Protein AF-A0A1J3I975-F1 (afdb_monomer_lite)

Sequence (99 aa):
HKRCGPGTDAYKKATEKLGHDDDEHYASRSVGECRYIVWVAVYGLGNKILTLASLFLYALLTERIVLVDQRKDLSDLFCEPFPATSWLLPLDFPLTALS

Organism: Noccaea caerulescens (NCBI:txid107243)

Structure (mmCIF, N/CA/C/O backbone):
data_AF-A0A1J3I975-F1
#
_entry.id   AF-A0A1J3I975-F1
#
loop_
_atom_site.group_PDB
_atom_site.id
_atom_site.type_symbol
_atom_site.label_atom_id
_atom_site.label_alt_id
_atom_site.label_comp_id
_atom_site.label_asym_id
_atom_site.label_entity_id
_atom_site.label_seq_id
_atom_site.pdbx_PDB_ins_code
_atom_site.Cartn_x
_atom_site.Cartn_y
_atom_site.Cartn_z
_atom_site.occupancy
_atom_site.B_iso_or_equiv
_atom_site.auth_seq_id
_atom_site.auth_comp_id
_atom_site.auth_asym_id
_atom_site.auth_atom_id
_atom_site.pdbx_PDB_model_num
ATOM 1 N N . HIS A 1 1 ? -8.466 1.650 2.258 1.00 90.38 1 HIS A N 1
ATOM 2 C CA . HIS A 1 1 ? -7.904 0.639 3.180 1.00 90.38 1 HIS A CA 1
ATOM 3 C C . HIS A 1 1 ? -8.944 0.008 4.103 1.00 90.38 1 HIS A C 1
ATOM 5 O O . HIS A 1 1 ? -9.198 -1.164 3.906 1.00 90.38 1 HIS A O 1
ATOM 11 N N . LYS A 1 2 ? -9.624 0.720 5.019 1.00 93.25 2 LYS A N 1
ATOM 12 C CA . LYS A 1 2 ? -10.562 0.114 6.007 1.00 93.25 2 LYS A CA 1
ATOM 13 C C . LYS A 1 2 ? -11.521 -0.975 5.497 1.00 93.25 2 LYS A C 1
ATOM 15 O O . LYS A 1 2 ? -11.633 -2.007 6.137 1.00 93.25 2 LYS A O 1
ATOM 20 N N . ARG A 1 3 ? -12.186 -0.765 4.356 1.00 92.00 3 ARG A N 1
ATOM 21 C CA . ARG A 1 3 ? -13.141 -1.740 3.790 1.00 92.00 3 ARG A CA 1
ATOM 22 C C . ARG A 1 3 ? -12.478 -2.938 3.095 1.00 92.00 3 ARG A C 1
ATOM 24 O O . ARG A 1 3 ? -13.058 -4.009 3.076 1.00 92.00 3 ARG A O 1
ATOM 31 N N . CYS A 1 4 ? -11.310 -2.731 2.491 1.00 93.12 4 CYS A N 1
ATOM 32 C CA . CYS A 1 4 ? -10.711 -3.644 1.507 1.00 93.12 4 CYS A CA 1
ATOM 33 C C . CYS A 1 4 ? -9.323 -4.164 1.913 1.00 93.12 4 CYS A C 1
ATOM 35 O O . CYS A 1 4 ? -8.678 -4.851 1.128 1.00 93.12 4 CYS A O 1
ATOM 37 N N . GLY A 1 5 ? -8.808 -3.761 3.072 1.00 93.06 5 GLY A N 1
ATOM 38 C CA . GLY A 1 5 ? -7.463 -4.102 3.521 1.00 93.06 5 GLY A CA 1
ATOM 39 C C . GLY A 1 5 ? -7.351 -5.563 3.967 1.00 93.06 5 GLY A C 1
ATOM 40 O O . GLY A 1 5 ? -8.377 -6.231 4.137 1.00 93.06 5 GLY A O 1
ATOM 41 N N . PRO A 1 6 ? -6.120 -6.048 4.188 1.00 92.62 6 PRO A N 1
ATOM 42 C CA . PRO A 1 6 ? -5.867 -7.373 4.742 1.00 92.62 6 PRO A CA 1
ATOM 43 C C . PRO A 1 6 ? -6.735 -7.667 5.974 1.00 92.62 6 PRO A C 1
ATOM 45 O O . PRO A 1 6 ? -6.967 -6.790 6.807 1.00 92.62 6 PRO A O 1
ATOM 48 N N . GLY A 1 7 ? -7.241 -8.898 6.069 1.00 90.06 7 GLY A N 1
ATOM 49 C CA . GLY A 1 7 ? -8.093 -9.359 7.174 1.00 90.06 7 GLY A CA 1
ATOM 50 C C . GLY A 1 7 ? -9.594 -9.064 7.030 1.00 90.06 7 GLY A C 1
ATOM 51 O O . GLY A 1 7 ? -10.390 -9.655 7.757 1.00 90.06 7 GLY A O 1
ATOM 52 N N . THR A 1 8 ? -10.005 -8.217 6.081 1.00 92.31 8 THR A N 1
ATOM 53 C CA . THR A 1 8 ? -11.429 -7.926 5.819 1.00 92.31 8 THR A CA 1
ATOM 54 C C . THR A 1 8 ? -12.108 -9.011 4.978 1.00 92.31 8 THR A C 1
ATOM 56 O O . THR A 1 8 ? -11.456 -9.698 4.191 1.00 92.31 8 THR A O 1
ATOM 59 N N . ASP A 1 9 ? -13.434 -9.129 5.073 1.00 90.94 9 ASP A N 1
ATOM 60 C CA . ASP A 1 9 ? -14.206 -10.067 4.241 1.00 90.94 9 ASP A CA 1
ATOM 61 C C . ASP A 1 9 ? -14.125 -9.721 2.750 1.00 90.94 9 ASP A C 1
ATOM 63 O O . ASP A 1 9 ? -14.048 -10.605 1.899 1.00 90.94 9 ASP A O 1
ATOM 67 N N . ALA A 1 10 ? -14.074 -8.425 2.426 1.00 89.69 10 ALA A N 1
ATOM 68 C CA . ALA A 1 10 ? -13.907 -7.971 1.051 1.00 89.69 10 ALA A CA 1
ATOM 69 C C . ALA A 1 10 ? -12.537 -8.370 0.479 1.00 89.69 10 ALA A C 1
ATOM 71 O O . ALA A 1 10 ? -12.460 -8.758 -0.685 1.00 89.69 10 ALA A O 1
ATOM 72 N N . TYR A 1 11 ? -11.479 -8.322 1.297 1.00 89.81 11 TYR A N 1
ATOM 73 C CA . TYR A 1 11 ? -10.158 -8.818 0.914 1.00 89.81 11 TYR A CA 1
ATOM 74 C C . TYR A 1 11 ? -10.175 -10.324 0.661 1.00 89.81 11 TYR A C 1
ATOM 76 O O . TYR A 1 11 ? -9.773 -10.741 -0.419 1.00 89.81 11 TYR A O 1
ATOM 84 N N . LYS A 1 12 ? -10.712 -11.123 1.594 1.00 88.25 12 LYS A N 1
ATOM 85 C CA . LYS A 1 12 ? -10.806 -12.587 1.441 1.00 88.25 12 LYS A CA 1
ATOM 86 C C . LYS A 1 12 ? -11.537 -12.972 0.154 1.00 88.25 12 LYS A C 1
ATOM 88 O O . LYS A 1 12 ? -11.002 -13.715 -0.658 1.00 88.25 12 LYS A O 1
ATOM 93 N N . LYS A 1 13 ? -12.702 -12.367 -0.096 1.00 86.62 13 LYS A N 1
ATOM 94 C CA . LYS A 1 13 ? -13.489 -12.607 -1.314 1.00 86.62 13 LYS A CA 1
ATOM 95 C C . LYS A 1 13 ? -12.739 -12.236 -2.597 1.00 86.62 13 LYS A C 1
ATOM 97 O O . LYS A 1 13 ? -12.915 -12.885 -3.625 1.00 86.62 13 LYS A O 1
ATOM 102 N N . ALA A 1 14 ? -11.939 -11.170 -2.561 1.00 84.62 14 ALA A N 1
ATOM 103 C CA . ALA A 1 14 ? -11.148 -10.744 -3.711 1.00 84.62 14 ALA A CA 1
ATOM 104 C C . ALA A 1 14 ? -9.944 -11.665 -3.969 1.00 84.62 14 ALA A C 1
ATOM 106 O O . ALA A 1 14 ? -9.543 -11.823 -5.121 1.00 84.62 14 ALA A O 1
ATOM 107 N N . THR A 1 15 ? -9.371 -12.272 -2.926 1.00 81.25 15 THR A N 1
ATOM 108 C CA . THR A 1 15 ? -8.191 -13.139 -3.043 1.00 81.25 15 THR A CA 1
ATOM 109 C C . THR A 1 15 ? -8.510 -14.623 -3.201 1.00 81.25 15 THR A C 1
ATOM 111 O O . THR A 1 15 ? -7.664 -15.343 -3.720 1.00 81.25 15 THR A O 1
ATOM 114 N N . GLU A 1 16 ? -9.721 -15.076 -2.859 1.00 79.50 16 GLU A N 1
ATOM 115 C CA . GLU A 1 16 ? -10.206 -16.463 -3.025 1.00 79.50 16 GLU A CA 1
ATOM 116 C C . GLU A 1 16 ? -9.976 -17.042 -4.431 1.00 79.50 16 GLU A C 1
ATOM 118 O O . GLU A 1 16 ? -9.798 -18.247 -4.586 1.00 79.50 16 GLU A O 1
ATOM 123 N N . LYS A 1 17 ? -9.988 -16.188 -5.460 1.00 68.56 17 LYS A N 1
ATOM 124 C CA . LYS A 1 17 ? -9.878 -16.592 -6.871 1.00 68.56 17 LYS A CA 1
ATOM 125 C C . LYS A 1 17 ? -8.496 -16.362 -7.481 1.00 68.56 17 LYS A C 1
ATOM 127 O O . LYS A 1 17 ? -8.290 -16.663 -8.652 1.00 68.56 17 LYS A O 1
ATOM 132 N N . LEU A 1 18 ? -7.553 -15.808 -6.721 1.00 71.94 18 LEU A N 1
ATOM 133 C CA . LEU A 1 18 ? -6.189 -15.596 -7.196 1.00 71.94 18 LEU A CA 1
ATOM 134 C C . LEU A 1 18 ? -5.445 -16.940 -7.172 1.00 71.94 18 LEU A C 1
ATOM 136 O O . LEU A 1 18 ? -5.170 -17.462 -6.096 1.00 71.94 18 LEU A O 1
ATOM 140 N N . GLY A 1 19 ? -5.132 -17.491 -8.349 1.00 57.00 19 GLY A N 1
ATOM 141 C CA . GLY A 1 19 ? -4.363 -18.737 -8.496 1.00 57.00 19 GLY A CA 1
ATOM 142 C C . GLY A 1 19 ? -5.128 -19.948 -9.048 1.00 57.00 19 GLY A C 1
ATOM 143 O O . GLY A 1 19 ? -4.569 -21.038 -9.054 1.00 57.00 19 GLY A O 1
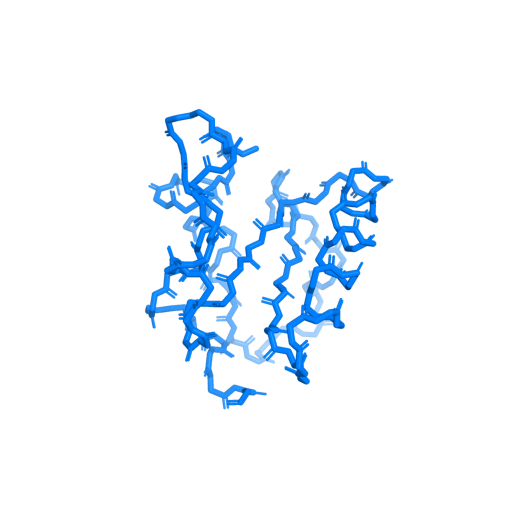ATOM 144 N N . HIS A 1 20 ? -6.376 -19.785 -9.505 1.00 59.12 20 HIS A N 1
ATOM 145 C CA . HIS A 1 20 ? -7.041 -20.779 -10.360 1.00 59.12 20 HIS A CA 1
ATOM 146 C C . HIS A 1 20 ? -6.924 -20.340 -11.828 1.00 59.12 20 HIS A C 1
ATOM 148 O O . HIS A 1 20 ? -7.473 -19.303 -12.198 1.00 59.12 20 HIS A O 1
ATOM 154 N N . ASP A 1 21 ? -6.216 -21.126 -12.642 1.00 53.53 21 ASP A N 1
ATOM 155 C CA . ASP A 1 21 ? -5.966 -20.870 -14.074 1.00 53.53 21 ASP A CA 1
ATOM 156 C C . ASP A 1 21 ? -7.190 -21.153 -14.981 1.00 53.53 21 ASP A C 1
ATOM 158 O O . ASP A 1 21 ? -7.154 -20.875 -16.176 1.00 53.53 21 ASP A O 1
ATOM 162 N N . ASP A 1 22 ? -8.296 -21.665 -14.431 1.00 50.66 22 ASP A N 1
ATOM 163 C CA . ASP A 1 22 ? -9.373 -22.308 -15.207 1.00 50.66 22 ASP A CA 1
ATOM 164 C C . ASP A 1 22 ? -10.474 -21.384 -15.771 1.00 50.66 22 ASP A C 1
ATOM 166 O O . ASP A 1 22 ? -11.499 -21.869 -16.244 1.00 50.66 22 ASP A O 1
ATOM 170 N N . ASP A 1 23 ? -10.316 -20.060 -15.772 1.00 47.59 23 ASP A N 1
ATOM 171 C CA . ASP A 1 23 ? -11.346 -19.175 -16.340 1.00 47.59 23 ASP A CA 1
ATOM 172 C C . ASP A 1 23 ? -10.726 -17.961 -17.048 1.00 47.59 23 ASP A C 1
ATOM 174 O O . ASP A 1 23 ? -10.436 -16.917 -16.452 1.00 47.59 23 ASP A O 1
ATOM 178 N N . GLU A 1 24 ? -10.621 -18.069 -18.375 1.00 48.62 24 GLU A N 1
ATOM 179 C CA . GLU A 1 24 ? -10.166 -17.040 -19.330 1.00 48.62 24 GLU A CA 1
ATOM 180 C C . GLU A 1 24 ? -10.991 -15.728 -19.311 1.00 48.62 24 GLU A C 1
ATOM 182 O O . GLU A 1 24 ? -10.747 -14.812 -20.095 1.00 48.62 24 GLU A O 1
ATOM 187 N N . HIS A 1 25 ? -11.967 -15.584 -18.409 1.00 45.75 25 HIS A N 1
ATOM 188 C CA . HIS A 1 25 ? -12.938 -14.486 -18.393 1.00 45.75 25 HIS A CA 1
ATOM 189 C C . HIS A 1 25 ? -12.979 -13.656 -17.093 1.00 45.75 25 HIS A C 1
ATOM 191 O O . HIS A 1 25 ? -13.931 -12.899 -16.872 1.00 45.75 25 HIS A O 1
ATOM 197 N N . TYR A 1 26 ? -11.964 -13.736 -16.224 1.00 50.88 26 TYR A N 1
ATOM 198 C CA . TYR A 1 26 ? -11.980 -13.011 -14.940 1.00 50.88 26 TYR A CA 1
ATOM 199 C C . TYR A 1 26 ? -11.524 -11.551 -14.984 1.00 50.88 26 TYR A C 1
ATOM 201 O O . TYR A 1 26 ? -11.953 -10.771 -14.136 1.00 50.88 26 TYR A O 1
ATOM 209 N N . ALA A 1 27 ? -10.744 -11.126 -15.983 1.00 47.16 27 ALA A N 1
ATOM 210 C CA . ALA A 1 27 ? -10.359 -9.714 -16.108 1.00 47.16 27 ALA A CA 1
ATOM 211 C C . ALA A 1 27 ? -11.562 -8.784 -16.392 1.00 47.16 27 ALA A C 1
ATOM 213 O O . ALA A 1 27 ? -11.475 -7.577 -16.170 1.00 47.16 27 ALA A O 1
ATOM 214 N N . SER A 1 28 ? -12.689 -9.339 -16.866 1.00 43.94 28 SER A N 1
ATOM 215 C CA . SER A 1 28 ? -13.882 -8.585 -17.282 1.00 43.94 28 SER A CA 1
ATOM 216 C C . SER A 1 28 ? -15.037 -8.618 -16.277 1.00 43.94 28 SER A C 1
ATOM 218 O O . SER A 1 28 ? -15.982 -7.838 -16.418 1.00 43.94 28 SER A O 1
ATOM 220 N N . ARG A 1 29 ? -15.004 -9.492 -15.266 1.00 46.22 29 ARG A N 1
ATOM 221 C CA . ARG A 1 29 ? -15.970 -9.435 -14.170 1.00 46.22 29 ARG A CA 1
ATOM 222 C C . ARG A 1 29 ? -15.287 -8.725 -13.020 1.00 46.22 29 ARG A C 1
ATOM 224 O O . ARG A 1 29 ? -14.355 -9.253 -12.430 1.00 46.22 29 ARG A O 1
ATOM 231 N N . SER A 1 30 ? -15.773 -7.538 -12.685 1.00 49.97 30 SER A N 1
ATOM 232 C CA . SER A 1 30 ? -15.498 -6.837 -11.432 1.00 49.97 30 SER A CA 1
ATOM 233 C C . SER A 1 30 ? -15.974 -7.679 -10.234 1.00 49.97 30 SER A C 1
ATOM 235 O O . SER A 1 30 ? -16.952 -7.344 -9.563 1.00 49.97 30 SER A O 1
ATOM 237 N N . VAL A 1 31 ? -15.358 -8.840 -10.003 1.00 47.91 31 VAL A N 1
ATOM 238 C CA . VAL A 1 31 ? -15.668 -9.733 -8.890 1.00 47.91 31 VAL A CA 1
ATOM 239 C C . VAL A 1 31 ? -14.983 -9.148 -7.665 1.00 47.91 31 VAL A C 1
ATOM 241 O O . VAL A 1 31 ? -13.902 -9.559 -7.269 1.00 47.91 31 VAL A O 1
ATOM 244 N N . GLY A 1 32 ? -15.621 -8.122 -7.106 1.00 57.34 32 GLY A N 1
ATOM 245 C CA . GLY A 1 32 ? -15.190 -7.434 -5.897 1.00 57.34 32 GLY A CA 1
ATOM 246 C C . GLY A 1 32 ? -15.164 -5.919 -6.069 1.00 57.34 32 GLY A C 1
ATOM 247 O O . GLY A 1 32 ? -14.611 -5.391 -7.027 1.00 57.34 32 GLY A O 1
ATOM 248 N N . GLU A 1 33 ? -15.724 -5.203 -5.094 1.00 74.25 33 GLU A N 1
ATOM 249 C CA . GLU A 1 33 ? -15.646 -3.736 -4.987 1.00 74.25 33 GLU A CA 1
ATOM 250 C C . GLU A 1 33 ? -14.207 -3.217 -4.785 1.00 74.25 33 GLU A C 1
ATOM 252 O O . GLU A 1 33 ? -13.976 -2.008 -4.758 1.00 74.25 33 GLU A O 1
ATOM 257 N N . CYS A 1 34 ? -13.239 -4.115 -4.589 1.00 87.94 34 CYS A N 1
ATOM 258 C CA . CYS A 1 34 ? -11.878 -3.799 -4.194 1.00 87.94 34 CYS A CA 1
ATOM 259 C C . CYS A 1 34 ? -10.896 -4.172 -5.309 1.00 87.94 34 CYS A C 1
ATOM 261 O O . CYS A 1 34 ? -10.811 -5.324 -5.727 1.00 87.94 34 CYS A O 1
ATOM 263 N N . ARG A 1 35 ? -10.131 -3.181 -5.769 1.00 89.38 35 ARG A N 1
ATOM 264 C CA . ARG A 1 35 ? -9.037 -3.345 -6.730 1.00 89.38 35 ARG A CA 1
ATOM 265 C C . ARG A 1 35 ? -7.712 -3.190 -5.988 1.00 89.38 35 ARG A C 1
ATOM 267 O O . ARG A 1 35 ? -7.615 -2.363 -5.083 1.00 89.38 35 ARG A O 1
ATOM 274 N N . TYR A 1 36 ? -6.697 -3.953 -6.377 1.00 90.62 36 TYR A N 1
ATOM 275 C CA . TYR A 1 36 ? -5.419 -4.018 -5.662 1.00 90.62 36 TYR A CA 1
ATOM 276 C C . TYR A 1 36 ? -4.236 -3.727 -6.590 1.00 90.62 36 TYR A C 1
ATOM 278 O O . TYR A 1 36 ? -4.316 -3.933 -7.806 1.00 90.62 36 TYR A O 1
ATOM 286 N N . ILE A 1 37 ? -3.148 -3.235 -6.001 1.00 92.19 37 ILE A N 1
ATOM 287 C CA . ILE A 1 37 ? -1.797 -3.249 -6.564 1.00 92.19 37 ILE A CA 1
ATOM 288 C C . ILE A 1 37 ? -0.879 -3.813 -5.490 1.00 92.19 37 ILE A C 1
ATOM 290 O O . ILE A 1 37 ? -0.885 -3.331 -4.358 1.00 92.19 37 ILE A O 1
ATOM 294 N N . VAL A 1 38 ? -0.075 -4.803 -5.860 1.00 90.69 38 VAL A N 1
ATOM 295 C CA . VAL A 1 38 ? 0.991 -5.321 -5.005 1.00 90.69 38 VAL A CA 1
ATOM 296 C C . VAL A 1 38 ? 2.296 -4.651 -5.418 1.00 90.69 38 VAL A C 1
ATOM 298 O O . VAL A 1 38 ? 2.661 -4.674 -6.592 1.00 90.69 38 VAL A O 1
ATOM 301 N N . TRP A 1 39 ? 2.982 -4.033 -4.464 1.00 90.56 39 TRP A N 1
ATOM 302 C CA . TRP A 1 39 ? 4.312 -3.480 -4.659 1.00 90.56 39 TRP A CA 1
ATOM 303 C C . TRP A 1 39 ? 5.359 -4.405 -4.048 1.00 90.56 39 TRP A C 1
ATOM 305 O O . TRP A 1 39 ? 5.280 -4.762 -2.871 1.00 90.56 39 TRP A O 1
ATOM 315 N N . VAL A 1 40 ? 6.349 -4.765 -4.860 1.00 86.81 40 VAL A N 1
ATOM 316 C CA . VAL A 1 40 ? 7.484 -5.599 -4.466 1.00 86.81 40 VAL A CA 1
ATOM 317 C C . VAL A 1 40 ? 8.724 -4.720 -4.404 1.00 86.81 40 VAL A C 1
ATOM 319 O O . VAL A 1 40 ? 9.055 -4.022 -5.366 1.00 86.81 40 VAL A O 1
ATOM 322 N N . ALA A 1 41 ? 9.418 -4.749 -3.268 1.00 79.38 41 ALA A N 1
ATOM 323 C CA . ALA A 1 41 ? 10.623 -3.956 -3.077 1.00 79.38 41 ALA A CA 1
ATOM 324 C C . ALA A 1 41 ? 11.772 -4.505 -3.932 1.00 79.38 41 ALA A C 1
ATOM 326 O O . ALA A 1 41 ? 12.393 -5.518 -3.604 1.00 79.38 41 ALA A O 1
ATOM 327 N N . VAL A 1 42 ? 12.102 -3.783 -4.995 1.00 73.75 42 VAL A N 1
ATOM 328 C CA . VAL A 1 42 ? 13.260 -4.049 -5.851 1.00 73.75 42 VAL A CA 1
ATOM 329 C C . VAL A 1 42 ? 14.304 -2.940 -5.692 1.00 73.75 42 VAL A C 1
ATOM 331 O O . VAL A 1 42 ? 13.968 -1.789 -5.414 1.00 73.75 42 VAL A O 1
ATOM 334 N N . TYR A 1 43 ? 15.580 -3.286 -5.883 1.00 78.75 43 TYR A N 1
ATOM 335 C CA . TYR A 1 43 ? 16.728 -2.366 -5.815 1.00 78.75 43 TYR A CA 1
ATOM 336 C C . TYR A 1 43 ? 17.008 -1.757 -4.419 1.00 78.75 43 TYR A C 1
ATOM 338 O O . TYR A 1 43 ? 16.515 -2.226 -3.393 1.00 78.75 43 TYR A O 1
ATOM 346 N N . GLY A 1 44 ? 17.889 -0.747 -4.375 1.00 83.19 44 GLY A N 1
ATOM 347 C CA . GLY A 1 44 ? 18.305 -0.048 -3.153 1.00 83.19 44 GLY A CA 1
ATOM 348 C C . GLY A 1 44 ? 17.259 0.926 -2.591 1.00 83.19 44 GLY A C 1
ATOM 349 O O . GLY A 1 44 ? 16.270 1.251 -3.244 1.00 83.19 44 GLY A O 1
ATOM 350 N N . LEU A 1 45 ? 17.497 1.428 -1.373 1.00 81.75 45 LEU A N 1
ATOM 351 C CA . LEU A 1 45 ? 16.516 2.189 -0.584 1.00 81.75 45 LEU A CA 1
ATOM 352 C C . LEU A 1 45 ? 15.953 3.441 -1.280 1.00 81.75 45 LEU A C 1
ATOM 354 O O . LEU A 1 45 ? 14.747 3.671 -1.234 1.00 81.75 45 LEU A O 1
ATOM 358 N N . GLY A 1 46 ? 16.791 4.232 -1.956 1.00 84.94 46 GLY A N 1
ATOM 359 C CA . GLY A 1 46 ? 16.318 5.421 -2.678 1.00 84.94 46 GLY A CA 1
ATOM 360 C C . GLY A 1 46 ? 15.290 5.077 -3.761 1.00 84.94 46 GLY A C 1
ATOM 361 O O . GLY A 1 46 ? 14.239 5.711 -3.851 1.00 84.94 46 GLY A O 1
ATOM 362 N N . ASN A 1 47 ? 15.540 4.000 -4.512 1.00 87.81 47 ASN A N 1
ATOM 363 C CA . ASN A 1 47 ? 14.603 3.501 -5.519 1.00 87.81 47 ASN A CA 1
ATOM 364 C C . ASN A 1 47 ? 13.340 2.938 -4.867 1.00 87.81 47 ASN A C 1
ATOM 366 O O . ASN A 1 47 ? 12.249 3.147 -5.391 1.00 87.81 47 ASN A O 1
ATOM 370 N N . LYS A 1 48 ? 13.458 2.276 -3.709 1.00 86.75 48 LYS A N 1
ATOM 371 C CA . LYS A 1 48 ? 12.296 1.796 -2.952 1.00 86.75 48 LYS A CA 1
ATOM 372 C C . LYS A 1 48 ? 11.362 2.949 -2.565 1.00 86.75 48 LYS A C 1
ATOM 374 O O . LYS A 1 48 ? 10.175 2.873 -2.852 1.00 86.75 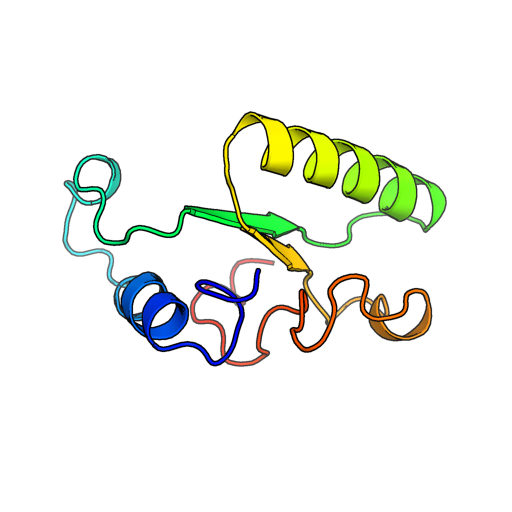48 LYS A O 1
ATOM 379 N N . ILE A 1 49 ? 11.889 4.038 -1.995 1.00 87.75 49 ILE A N 1
ATOM 380 C CA . ILE A 1 49 ? 11.083 5.213 -1.607 1.00 87.75 49 ILE A CA 1
ATOM 381 C C . ILE A 1 49 ? 10.416 5.846 -2.829 1.00 87.75 49 ILE A C 1
ATOM 383 O O . ILE A 1 49 ? 9.211 6.094 -2.815 1.00 87.75 49 ILE A O 1
ATOM 387 N N . LEU A 1 50 ? 11.188 6.085 -3.894 1.00 90.75 50 LEU A N 1
ATOM 388 C CA . LEU A 1 50 ? 10.678 6.733 -5.099 1.00 90.75 50 LEU A CA 1
ATOM 389 C C . LEU A 1 50 ? 9.575 5.898 -5.759 1.00 90.75 50 LEU A C 1
ATOM 391 O O . LEU A 1 50 ? 8.503 6.416 -6.058 1.00 90.75 50 LEU A O 1
ATOM 395 N N . THR A 1 51 ? 9.816 4.599 -5.944 1.00 91.25 51 THR A N 1
ATOM 396 C CA . THR A 1 51 ? 8.850 3.703 -6.593 1.00 91.25 51 THR A CA 1
ATOM 397 C C . THR A 1 51 ? 7.597 3.505 -5.749 1.00 91.25 51 THR A C 1
ATOM 399 O O . THR A 1 51 ? 6.501 3.522 -6.304 1.00 91.25 51 THR A O 1
ATOM 402 N N . LEU A 1 52 ? 7.729 3.397 -4.424 1.00 90.44 52 LEU A N 1
ATOM 403 C CA . LEU A 1 52 ? 6.587 3.317 -3.519 1.00 90.44 52 LEU A CA 1
ATOM 404 C C . LEU A 1 52 ? 5.738 4.594 -3.565 1.00 90.44 52 LEU A C 1
ATOM 406 O O . LEU A 1 52 ? 4.517 4.507 -3.663 1.00 90.44 52 LEU A O 1
ATOM 410 N N . ALA A 1 53 ? 6.365 5.776 -3.561 1.00 92.44 53 ALA A N 1
ATOM 411 C CA . ALA A 1 53 ? 5.656 7.050 -3.678 1.00 92.44 53 ALA A CA 1
ATOM 412 C C . ALA A 1 53 ? 4.932 7.185 -5.030 1.00 92.44 53 ALA A C 1
ATOM 414 O O . ALA A 1 53 ? 3.758 7.559 -5.072 1.00 92.44 53 ALA A O 1
ATOM 415 N N . SER A 1 54 ? 5.596 6.830 -6.136 1.00 95.06 54 SER A N 1
ATOM 416 C CA . SER A 1 54 ? 4.982 6.823 -7.469 1.00 95.06 54 SER A CA 1
ATOM 417 C C . SER A 1 54 ? 3.814 5.839 -7.565 1.00 95.06 54 SER A C 1
ATOM 419 O O . SER A 1 54 ? 2.765 6.177 -8.113 1.00 95.06 54 SER A O 1
ATOM 421 N N . LEU A 1 55 ? 3.960 4.636 -7.004 1.00 94.44 55 LEU A N 1
ATOM 422 C CA . LEU A 1 55 ? 2.904 3.628 -6.995 1.00 94.44 55 LEU A CA 1
ATOM 423 C C . LEU A 1 55 ? 1.730 4.044 -6.114 1.00 94.44 55 LEU A C 1
ATOM 425 O O . LEU A 1 55 ? 0.584 3.824 -6.497 1.00 94.44 55 LEU A O 1
ATOM 429 N N . PHE A 1 56 ? 1.992 4.678 -4.971 1.00 93.31 56 PHE A N 1
ATOM 430 C CA . PHE A 1 56 ? 0.940 5.214 -4.117 1.00 93.31 56 PHE A CA 1
ATOM 431 C C . PHE A 1 56 ? 0.114 6.274 -4.856 1.00 93.31 56 PHE A C 1
ATOM 433 O O . PHE A 1 56 ? -1.113 6.193 -4.864 1.00 93.31 56 PHE A O 1
ATOM 440 N N . LEU A 1 57 ? 0.767 7.201 -5.566 1.00 96.69 57 LEU A N 1
ATOM 441 C CA . LEU A 1 57 ? 0.075 8.168 -6.422 1.00 96.69 57 LEU A CA 1
ATOM 442 C C . LEU A 1 57 ? -0.767 7.471 -7.503 1.00 96.69 57 LEU A C 1
ATOM 444 O O . LEU A 1 57 ? -1.936 7.802 -7.691 1.00 96.69 57 LEU A O 1
ATOM 448 N N . TYR A 1 58 ? -0.204 6.475 -8.185 1.00 96.31 58 TYR A N 1
ATOM 449 C CA . TYR A 1 58 ? -0.929 5.711 -9.199 1.00 96.31 58 TYR A CA 1
ATOM 450 C C . TYR A 1 58 ? -2.140 4.955 -8.621 1.00 96.31 58 TYR A C 1
ATOM 452 O O . TYR A 1 58 ? -3.204 4.905 -9.241 1.00 96.31 58 TYR A O 1
ATOM 460 N N . ALA A 1 59 ? -2.020 4.410 -7.411 1.00 95.44 59 ALA A N 1
ATOM 461 C CA . ALA A 1 59 ? -3.107 3.731 -6.719 1.00 95.44 59 ALA A CA 1
ATOM 462 C C . ALA A 1 59 ? -4.252 4.689 -6.358 1.00 95.44 59 ALA A C 1
ATOM 464 O O . ALA A 1 59 ? -5.416 4.324 -6.515 1.00 95.44 59 ALA A O 1
ATOM 465 N N . LEU A 1 60 ? -3.940 5.928 -5.958 1.00 94.25 60 LEU A N 1
ATOM 466 C CA . LEU A 1 60 ? -4.949 6.971 -5.742 1.00 94.25 60 LEU A CA 1
ATOM 467 C C . LEU A 1 60 ? -5.698 7.304 -7.038 1.00 94.25 60 LEU A C 1
ATOM 469 O O . LEU A 1 60 ? -6.924 7.366 -7.034 1.00 94.25 60 LEU A O 1
ATOM 473 N N . LEU A 1 61 ? -4.973 7.459 -8.149 1.00 96.19 61 LEU A N 1
ATOM 474 C CA . LEU A 1 61 ? -5.550 7.789 -9.459 1.00 96.19 61 LEU A CA 1
ATOM 475 C C . LEU A 1 61 ? -6.400 6.660 -10.058 1.00 96.19 61 LEU A C 1
ATOM 477 O O . LEU A 1 61 ? -7.249 6.915 -10.906 1.00 96.19 61 LEU A O 1
ATOM 481 N N . THR A 1 62 ? -6.165 5.414 -9.642 1.00 93.38 62 THR A N 1
ATOM 482 C CA . THR A 1 62 ? -6.848 4.226 -10.182 1.00 93.38 62 THR A CA 1
ATOM 483 C C . THR A 1 62 ? -7.784 3.546 -9.185 1.00 93.38 62 THR A C 1
ATOM 485 O O . THR A 1 62 ? -8.328 2.481 -9.490 1.00 93.38 62 THR A O 1
ATOM 488 N N . GLU A 1 63 ? -7.983 4.157 -8.012 1.00 92.06 63 GLU A N 1
ATOM 489 C CA . GLU A 1 63 ? -8.812 3.650 -6.914 1.00 92.06 63 GLU A CA 1
ATOM 490 C C . GLU A 1 63 ? -8.428 2.229 -6.472 1.00 92.06 63 GLU A C 1
ATOM 492 O O . GLU A 1 63 ? -9.270 1.337 -6.322 1.00 92.06 63 GLU A O 1
ATOM 497 N N . ARG A 1 64 ? -7.128 2.000 -6.280 1.00 93.56 64 ARG A N 1
ATOM 498 C CA . ARG A 1 64 ? -6.587 0.701 -5.872 1.00 93.56 64 ARG A CA 1
ATOM 499 C C . ARG A 1 64 ? -6.016 0.746 -4.461 1.00 93.56 64 ARG A C 1
ATOM 501 O O . ARG A 1 64 ? -5.488 1.753 -4.003 1.00 93.56 64 ARG A O 1
ATOM 508 N N . ILE A 1 65 ? -6.117 -0.379 -3.768 1.00 93.62 65 ILE A N 1
ATOM 509 C CA . ILE A 1 65 ?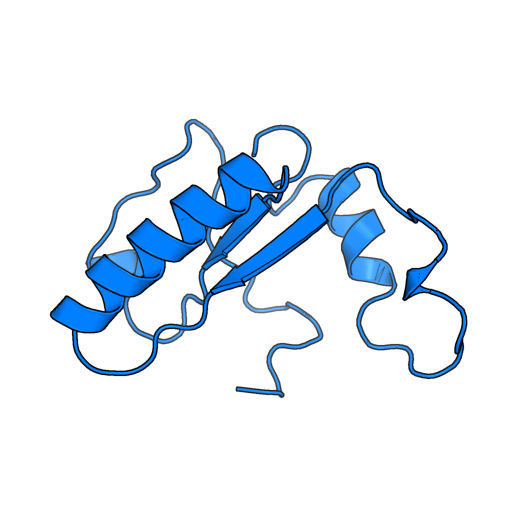 -5.486 -0.617 -2.473 1.00 93.62 65 ILE A CA 1
ATOM 510 C C . ILE A 1 65 ? -4.040 -1.043 -2.712 1.00 93.62 65 ILE A C 1
ATOM 512 O O . ILE A 1 65 ? -3.792 -1.961 -3.495 1.00 93.62 65 ILE A O 1
ATOM 516 N N . VAL A 1 66 ? -3.100 -0.389 -2.032 1.00 93.88 66 VAL A N 1
ATOM 517 C CA . VAL A 1 66 ? -1.680 -0.748 -2.088 1.00 93.88 66 VAL A CA 1
ATOM 518 C C . VAL A 1 66 ? -1.408 -1.838 -1.066 1.00 93.88 66 VAL A C 1
ATOM 520 O O . VAL A 1 66 ? -1.751 -1.685 0.105 1.00 93.88 66 VAL A O 1
ATOM 523 N N . LEU A 1 67 ? -0.789 -2.927 -1.508 1.00 92.94 67 LEU A N 1
ATOM 524 C CA . LEU A 1 67 ? -0.266 -3.975 -0.643 1.00 92.94 67 LEU A CA 1
ATOM 525 C C . LEU A 1 67 ? 1.246 -4.062 -0.829 1.00 92.94 67 LEU A C 1
ATOM 527 O O . LEU A 1 67 ? 1.727 -4.085 -1.959 1.00 92.94 67 LEU A O 1
ATOM 531 N N . VAL A 1 68 ? 1.988 -4.091 0.269 1.00 90.81 68 VAL A N 1
ATOM 532 C CA . VAL A 1 68 ? 3.450 -4.038 0.287 1.00 90.81 68 VAL A CA 1
ATOM 533 C C . VAL A 1 68 ? 4.006 -5.401 0.668 1.00 90.81 68 VAL A C 1
ATOM 535 O O . VAL A 1 68 ? 3.672 -5.928 1.728 1.00 90.81 68 VAL A O 1
ATOM 538 N N . ASP A 1 69 ? 4.863 -5.966 -0.181 1.00 87.12 69 ASP A N 1
ATOM 539 C CA . ASP A 1 69 ? 5.584 -7.196 0.146 1.00 87.12 69 ASP A CA 1
ATOM 540 C C . ASP A 1 69 ? 6.523 -6.982 1.347 1.00 87.12 69 ASP A C 1
ATOM 542 O O . ASP A 1 69 ? 7.384 -6.100 1.348 1.00 87.12 69 ASP A O 1
ATOM 546 N N . GLN A 1 70 ? 6.351 -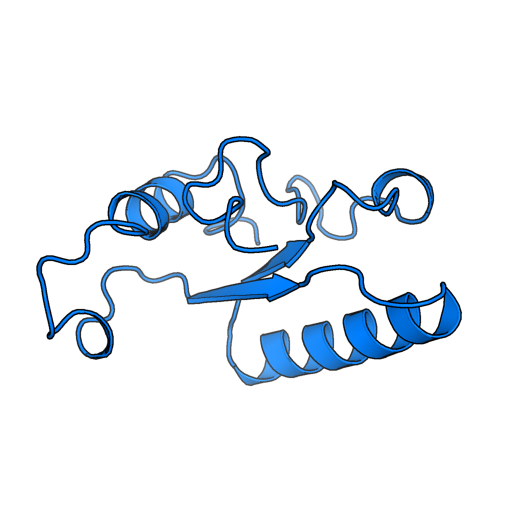7.812 2.376 1.00 80.19 70 GLN A N 1
ATOM 547 C CA . GLN A 1 70 ? 7.061 -7.715 3.652 1.00 80.19 70 GLN A CA 1
ATOM 548 C C . GLN A 1 70 ? 8.459 -8.346 3.621 1.00 80.19 70 GLN A C 1
ATOM 550 O O . GLN A 1 70 ? 9.257 -8.104 4.519 1.00 80.19 70 GLN A O 1
ATOM 555 N N . ARG A 1 71 ? 8.795 -9.144 2.599 1.00 72.75 71 ARG A N 1
ATOM 556 C CA . ARG A 1 71 ? 9.997 -10.007 2.576 1.00 72.75 71 ARG A CA 1
ATOM 557 C C . ARG A 1 71 ? 11.340 -9.276 2.430 1.00 72.75 71 ARG A C 1
ATOM 559 O O . ARG A 1 71 ? 12.382 -9.924 2.363 1.00 72.75 71 ARG A O 1
ATOM 566 N N . LYS A 1 72 ? 11.338 -7.947 2.297 1.00 68.06 72 LYS A N 1
ATOM 567 C CA . LYS A 1 72 ? 12.523 -7.126 1.970 1.00 68.06 72 LYS A CA 1
ATOM 568 C C . LYS A 1 72 ? 12.799 -6.019 2.998 1.00 68.06 72 LYS A C 1
ATOM 570 O O . LYS A 1 72 ? 13.268 -4.941 2.606 1.00 68.06 72 LYS A O 1
ATOM 575 N N . ASP A 1 73 ? 12.484 -6.296 4.264 1.00 66.12 73 ASP A N 1
ATOM 576 C CA . ASP A 1 73 ? 12.749 -5.465 5.453 1.00 66.12 73 ASP A CA 1
ATOM 577 C C . ASP A 1 73 ? 12.100 -4.072 5.409 1.00 66.12 73 ASP A C 1
ATOM 579 O O . ASP A 1 73 ? 12.612 -3.092 5.943 1.00 66.12 73 ASP A O 1
ATOM 583 N N . LEU A 1 74 ? 10.956 -3.946 4.732 1.00 67.62 74 LEU A N 1
ATOM 584 C CA . LEU A 1 74 ? 10.238 -2.670 4.642 1.00 67.62 74 LEU A CA 1
ATOM 585 C C . LEU A 1 74 ? 9.499 -2.305 5.928 1.00 67.62 74 LEU A C 1
ATOM 587 O O . LEU A 1 74 ? 9.379 -1.118 6.228 1.00 67.62 74 LEU A O 1
ATOM 591 N N . SER A 1 75 ? 9.038 -3.307 6.680 1.00 65.06 75 SER A N 1
ATOM 592 C CA . SER A 1 75 ? 8.416 -3.133 7.999 1.00 65.06 75 SER A CA 1
ATOM 593 C C . SER A 1 75 ? 9.350 -2.463 9.004 1.00 65.06 75 SER A C 1
ATOM 595 O O . SER A 1 75 ? 8.887 -1.782 9.912 1.00 65.06 75 SER A O 1
ATOM 597 N N . ASP A 1 76 ? 10.659 -2.626 8.816 1.00 71.75 76 ASP A N 1
ATOM 598 C CA . ASP A 1 76 ? 11.675 -2.110 9.733 1.00 71.75 76 ASP A CA 1
ATOM 599 C C . ASP A 1 76 ? 12.037 -0.653 9.414 1.00 71.75 76 ASP A C 1
ATOM 601 O O . ASP A 1 76 ? 12.593 0.058 10.250 1.00 71.75 76 ASP A O 1
ATOM 605 N N . LEU A 1 77 ? 11.708 -0.191 8.201 1.00 75.69 77 LEU A N 1
ATOM 606 C CA . LEU A 1 77 ? 11.984 1.168 7.732 1.00 75.69 77 LEU A CA 1
ATOM 607 C C . LEU A 1 77 ? 10.763 2.087 7.792 1.00 75.69 77 LEU A C 1
ATOM 609 O O . LEU A 1 77 ? 10.926 3.299 7.941 1.00 75.69 77 LEU A O 1
ATOM 613 N N . PHE A 1 78 ? 9.556 1.537 7.646 1.00 80.94 78 PHE A N 1
ATOM 614 C CA . PHE A 1 78 ? 8.326 2.317 7.568 1.00 80.94 78 PHE A CA 1
ATOM 615 C C . PHE A 1 78 ? 7.278 1.813 8.553 1.00 80.94 78 PHE A C 1
ATOM 617 O O . PHE A 1 78 ? 6.963 0.628 8.611 1.00 80.94 78 PHE A O 1
ATOM 624 N N . CYS A 1 79 ? 6.677 2.753 9.277 1.0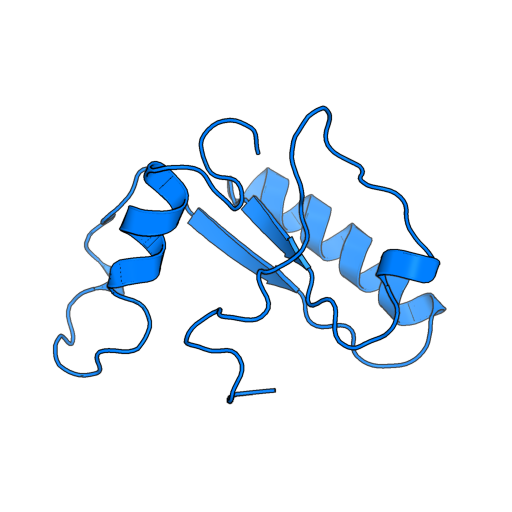0 87.00 79 CYS A N 1
ATOM 625 C CA . CYS A 1 79 ? 5.495 2.495 10.088 1.00 87.00 79 CYS A CA 1
ATOM 626 C C . CYS A 1 79 ? 4.261 2.228 9.209 1.00 87.00 79 CYS A C 1
ATOM 628 O O . CYS A 1 79 ? 4.238 2.560 8.023 1.00 87.00 79 CYS A O 1
ATOM 630 N N . GLU A 1 80 ? 3.192 1.721 9.825 1.00 89.94 80 GLU A N 1
ATOM 631 C CA . GLU A 1 80 ? 1.878 1.623 9.184 1.00 89.94 80 GLU A CA 1
ATOM 632 C C . GLU A 1 80 ? 1.324 3.018 8.836 1.00 89.94 80 GLU A C 1
ATOM 634 O O . GLU A 1 80 ? 1.100 3.832 9.739 1.00 89.94 80 GLU A O 1
ATOM 639 N N . PRO A 1 81 ? 1.064 3.321 7.550 1.00 90.50 81 PRO A N 1
ATOM 640 C CA . PRO A 1 81 ? 0.611 4.648 7.137 1.00 90.50 81 PRO A CA 1
ATOM 641 C C . PRO A 1 81 ? -0.910 4.826 7.249 1.00 90.50 81 PRO A C 1
ATOM 643 O O . PRO A 1 81 ? -1.408 5.950 7.167 1.00 90.50 81 PRO A O 1
ATOM 646 N N . PHE A 1 82 ? -1.674 3.738 7.418 1.00 91.19 82 PHE A N 1
ATOM 647 C CA . PHE A 1 82 ? -3.137 3.769 7.429 1.00 91.19 82 PHE A CA 1
ATOM 648 C C . PHE A 1 82 ? -3.706 3.433 8.816 1.00 91.19 82 PHE A C 1
ATOM 650 O O . PHE A 1 82 ? -3.503 2.326 9.311 1.00 91.19 82 PHE A O 1
ATOM 657 N N . PRO A 1 83 ? -4.500 4.325 9.433 1.00 91.44 83 PRO A N 1
ATOM 658 C CA . PRO A 1 83 ? -5.039 4.088 10.769 1.00 91.44 83 PRO A CA 1
ATOM 659 C C . PRO A 1 83 ? -5.904 2.823 10.870 1.00 91.44 83 PRO A C 1
ATOM 661 O O . PRO A 1 83 ? -6.854 2.654 10.098 1.00 91.44 83 PRO A O 1
ATOM 664 N N . ALA A 1 84 ? -5.625 1.998 11.886 1.00 89.44 84 ALA A N 1
ATOM 665 C CA . ALA A 1 84 ? -6.357 0.771 12.232 1.00 89.44 84 ALA A CA 1
ATOM 666 C C . ALA A 1 84 ? -6.396 -0.304 11.127 1.00 89.44 84 ALA A C 1
ATOM 668 O O . ALA A 1 84 ? -7.251 -1.187 11.144 1.00 89.44 84 ALA A O 1
ATOM 669 N N . THR A 1 85 ? -5.494 -0.226 10.151 1.00 92.94 85 THR A N 1
ATOM 670 C CA . THR A 1 85 ? -5.372 -1.201 9.063 1.00 92.94 85 THR A CA 1
ATOM 671 C C . THR A 1 85 ? -3.909 -1.440 8.749 1.00 92.94 85 THR A C 1
ATOM 673 O O . THR A 1 85 ? -3.082 -0.604 9.090 1.00 92.94 85 THR A O 1
ATOM 676 N N . SER A 1 86 ? -3.614 -2.521 8.032 1.00 91.88 86 SER A N 1
ATOM 677 C CA . SER A 1 86 ? -2.283 -2.749 7.480 1.00 91.88 86 SER A CA 1
ATOM 678 C C . SER A 1 86 ? -2.271 -2.567 5.962 1.00 91.88 86 SER A C 1
ATOM 680 O O . SER A 1 86 ? -3.265 -2.834 5.276 1.00 91.88 86 SER A O 1
ATOM 682 N N . TRP A 1 87 ? -1.156 -2.080 5.430 1.00 92.12 87 TRP A N 1
ATOM 683 C CA . TRP A 1 87 ? -0.819 -2.171 4.001 1.00 92.12 87 TRP A CA 1
ATOM 684 C C . TRP A 1 87 ? 0.083 -3.352 3.666 1.00 92.12 87 TRP A C 1
ATOM 686 O O . TRP A 1 87 ? 0.422 -3.551 2.505 1.00 92.12 87 TRP A O 1
ATOM 696 N N . LEU A 1 88 ? 0.496 -4.124 4.661 1.00 91.62 88 LEU A N 1
ATOM 697 C CA . LEU A 1 88 ? 1.426 -5.210 4.458 1.00 91.62 88 LEU A CA 1
ATOM 698 C C . LEU A 1 88 ? 0.708 -6.416 3.840 1.00 91.62 88 LEU A C 1
ATOM 700 O O . LEU A 1 88 ? -0.389 -6.795 4.257 1.00 91.62 88 LEU A O 1
ATOM 704 N N . LEU A 1 89 ? 1.317 -7.011 2.817 1.00 90.88 89 LEU A N 1
ATOM 705 C CA . LEU A 1 89 ? 0.784 -8.186 2.139 1.00 90.88 89 LEU A CA 1
ATOM 706 C C . LEU A 1 89 ? 0.901 -9.405 3.070 1.00 90.88 89 LEU A C 1
ATOM 708 O O . LEU A 1 89 ? 2.012 -9.692 3.521 1.00 90.88 89 LEU A O 1
ATOM 712 N N . PRO A 1 90 ? -0.193 -10.126 3.370 1.00 89.69 90 PRO A N 1
ATOM 713 C CA . PRO A 1 90 ? -0.136 -11.340 4.180 1.00 89.69 90 PRO A CA 1
ATOM 714 C C . PRO A 1 90 ? 0.849 -12.375 3.618 1.00 89.69 90 PRO A C 1
ATOM 716 O O . PRO A 1 90 ? 0.952 -12.553 2.405 1.00 89.69 90 PRO A O 1
ATOM 719 N N . LEU A 1 91 ? 1.586 -13.056 4.500 1.00 85.31 91 LEU A N 1
ATOM 720 C CA . LEU A 1 91 ? 2.622 -14.023 4.104 1.00 85.31 91 LEU A CA 1
ATOM 721 C C . LEU A 1 91 ? 2.051 -15.273 3.415 1.00 85.31 91 LEU A C 1
ATOM 723 O O . LEU A 1 91 ? 2.763 -15.942 2.671 1.00 85.31 91 LEU A O 1
ATOM 727 N N . ASP A 1 92 ? 0.776 -15.565 3.659 1.00 81.88 92 ASP A N 1
ATOM 728 C CA . ASP A 1 92 ? -0.024 -16.649 3.090 1.00 81.88 92 ASP A CA 1
ATOM 729 C C . ASP A 1 92 ? -0.704 -16.270 1.761 1.00 81.88 92 ASP A C 1
ATOM 731 O O . ASP A 1 92 ? -1.578 -16.988 1.276 1.00 81.88 92 ASP A O 1
ATOM 735 N N . PHE A 1 93 ? -0.315 -15.150 1.142 1.00 83.50 93 PHE A N 1
ATOM 736 C CA . PHE A 1 93 ? -0.887 -14.721 -0.130 1.00 83.50 93 PHE A CA 1
ATOM 737 C C . PHE A 1 93 ? -0.604 -15.748 -1.260 1.00 83.50 93 PHE A C 1
ATOM 739 O O . PHE A 1 93 ? 0.528 -16.220 -1.412 1.00 83.50 93 PHE A O 1
ATOM 746 N N . PRO A 1 94 ? -1.602 -16.108 -2.092 1.00 75.44 94 PRO A N 1
ATOM 747 C CA . PRO A 1 94 ? -1.490 -17.241 -3.021 1.00 75.44 94 PRO A CA 1
ATOM 748 C C . PRO A 1 94 ? -0.509 -17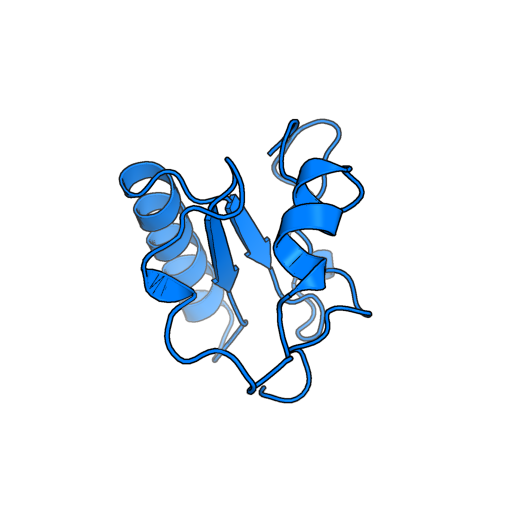.025 -4.185 1.00 75.44 94 PRO A C 1
ATOM 750 O O . PRO A 1 94 ? 0.007 -17.992 -4.734 1.00 75.44 94 PRO A O 1
ATOM 753 N N . LEU A 1 95 ? -0.200 -15.776 -4.555 1.00 73.62 95 LEU A N 1
ATOM 754 C CA . LEU A 1 95 ? 0.670 -15.465 -5.706 1.00 73.62 95 LEU A CA 1
ATOM 755 C C . LEU A 1 95 ? 2.123 -15.154 -5.320 1.00 73.62 95 LEU A C 1
ATOM 757 O O . LEU A 1 95 ? 2.915 -14.709 -6.148 1.00 73.62 95 LEU A O 1
ATOM 761 N N . THR A 1 96 ? 2.503 -15.389 -4.065 1.00 63.94 96 THR A N 1
ATOM 762 C CA . THR A 1 96 ? 3.823 -14.997 -3.543 1.00 63.94 96 THR A CA 1
ATOM 763 C C . THR A 1 96 ? 4.974 -15.918 -3.985 1.00 63.94 96 THR A C 1
ATOM 765 O O . THR A 1 96 ? 6.096 -15.775 -3.500 1.00 63.94 96 THR A O 1
ATOM 768 N N . ALA A 1 97 ? 4.712 -16.870 -4.888 1.00 52.06 97 ALA A N 1
ATOM 769 C CA . ALA A 1 97 ? 5.713 -17.722 -5.538 1.00 52.06 97 ALA A CA 1
ATOM 770 C C . ALA A 1 97 ? 6.262 -17.135 -6.860 1.00 52.06 97 ALA A C 1
ATOM 772 O O . ALA A 1 97 ? 7.124 -17.746 -7.482 1.00 52.06 97 ALA A O 1
ATOM 773 N N . LEU A 1 98 ? 5.774 -15.965 -7.293 1.00 47.56 98 LEU A N 1
ATOM 774 C CA . LEU A 1 98 ? 6.162 -15.310 -8.553 1.00 47.56 98 LEU A CA 1
ATOM 775 C C . LEU A 1 98 ? 7.255 -14.227 -8.398 1.00 47.56 98 LEU A C 1
ATOM 777 O O . LEU A 1 98 ? 7.524 -13.506 -9.359 1.00 47.56 98 LEU A O 1
ATOM 781 N N . SER A 1 99 ? 7.865 -14.084 -7.214 1.00 43.81 99 SER A N 1
ATOM 782 C CA . SER A 1 99 ? 8.868 -13.049 -6.888 1.00 43.81 99 SER A CA 1
ATOM 783 C C . SER A 1 99 ? 10.188 -13.623 -6.393 1.00 43.81 99 SER A C 1
ATOM 785 O O . SER A 1 99 ? 10.114 -14.444 -5.447 1.00 43.81 99 SER A O 1
#

InterPro domains:
  IPR004938 Xyloglucan fucosyltransferase [PF03254] (1-97)
  IPR004938 Xyloglucan fucosyltransferase [PTHR31889] (1-96)

Radius of gyration: 13.95 Å; chains: 1; bounding box: 34×30×32 Å

pLDDT: mean 80.08, std 15.79, range [43.81, 96.69]

Secondary structure (DSSP, 8-state):
-TTTSTTSHHHHHHHTTTT----TTGGGS--SS-EEEEE---SSHHHHHHHHHHHHHHHHHHTEEEEE-STTS-TTT----STTS--BPPTT-TTTT--

Foldseek 3Di:
DVQQAPPHPLVCQVQVPPPDPPDPCVVPDPSGPAAADEDEDDDDDVCSVVVVVVVVVVCVVVVHQYAYEPPPVVCVVDDAPDPPGHSYDDPPRPPVVVD